Protein AF-A0A920DRN4-F1 (afdb_monomer)

Solvent-accessible surface area (backbone atoms only — not comparable to full-atom values): 4165 Å² total; per-residue (Å²): 141,89,81,86,88,77,92,50,95,89,54,97,79,59,94,87,64,88,82,80,93,65,90,48,72,66,46,45,49,54,48,14,58,78,67,76,51,54,49,65,53,68,69,65,71,59,58,87,86,59,86,85,79,86,81,77,133

Structure (mmCIF, N/CA/C/O backbone):
data_AF-A0A920DRN4-F1
#
_entry.id   AF-A0A920DRN4-F1
#
loop_
_atom_site.group_PDB
_atom_site.id
_atom_site.type_symbol
_atom_site.label_atom_id
_atom_site.label_alt_id
_atom_site.label_comp_id
_atom_site.label_asym_id
_atom_site.label_entity_id
_atom_site.label_seq_id
_atom_site.pdbx_PDB_ins_code
_atom_site.Cartn_x
_atom_site.Cartn_y
_atom_site.Cartn_z
_atom_site.occupancy
_atom_site.B_iso_or_equiv
_atom_site.auth_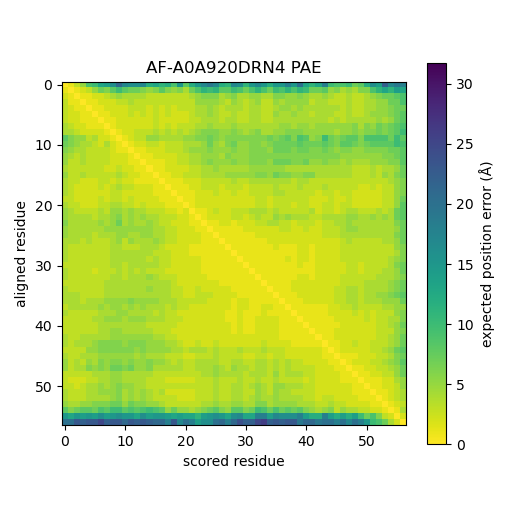seq_id
_atom_site.auth_comp_id
_atom_site.auth_asym_id
_atom_site.auth_atom_id
_atom_site.pdbx_PDB_model_num
ATOM 1 N N . MET A 1 1 ? -4.737 12.975 -9.331 1.00 79.31 1 MET A N 1
ATOM 2 C CA . MET A 1 1 ? -3.470 12.221 -9.393 1.00 79.31 1 MET A CA 1
ATOM 3 C C . MET A 1 1 ? -3.870 10.769 -9.341 1.00 79.31 1 MET A C 1
ATOM 5 O O . MET A 1 1 ? -4.582 10.390 -8.419 1.00 79.31 1 MET A O 1
ATOM 9 N N . ASP A 1 2 ? -3.529 10.021 -10.383 1.00 90.75 2 ASP A N 1
ATOM 10 C CA . ASP A 1 2 ? -4.244 8.786 -10.732 1.00 90.75 2 ASP A CA 1
ATOM 11 C C . ASP A 1 2 ? -3.294 7.649 -11.123 1.00 90.75 2 ASP A C 1
ATOM 13 O O . ASP A 1 2 ? -3.740 6.540 -11.388 1.00 90.75 2 ASP A O 1
ATOM 17 N N . MET A 1 3 ? -1.987 7.923 -11.164 1.00 92.44 3 MET A N 1
ATOM 18 C CA . MET A 1 3 ? -0.963 6.994 -11.627 1.00 92.44 3 MET A CA 1
ATOM 19 C C . MET A 1 3 ? 0.263 7.069 -10.718 1.00 92.44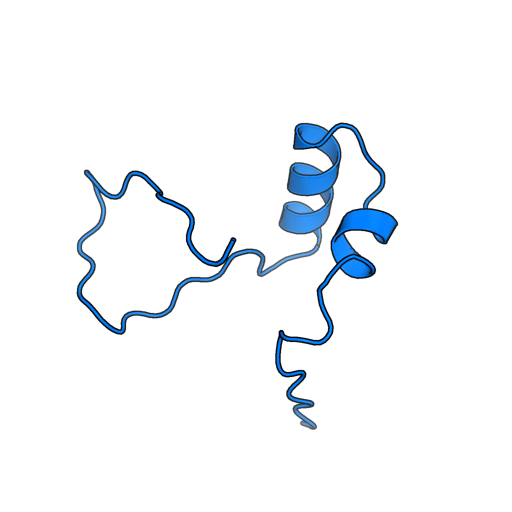 3 MET A C 1
ATOM 21 O O . MET A 1 3 ? 0.632 8.151 -10.254 1.00 92.44 3 MET A O 1
ATOM 25 N N . CYS A 1 4 ? 0.899 5.921 -10.498 1.00 91.75 4 CYS A N 1
ATOM 26 C CA . CYS A 1 4 ? 2.227 5.794 -9.909 1.00 91.75 4 CYS A CA 1
ATOM 27 C C . CYS A 1 4 ? 3.112 4.958 -10.843 1.00 91.75 4 CYS A C 1
ATOM 29 O O . CYS A 1 4 ? 2.609 4.219 -11.688 1.00 91.75 4 CYS A O 1
ATOM 31 N N . MET A 1 5 ? 4.428 5.097 -10.704 1.00 93.69 5 MET A N 1
ATOM 32 C CA . MET A 1 5 ? 5.406 4.303 -11.445 1.00 93.69 5 MET A CA 1
ATOM 33 C C . MET A 1 5 ? 6.143 3.394 -10.469 1.00 93.69 5 MET A C 1
ATOM 35 O O . MET A 1 5 ? 6.469 3.810 -9.355 1.00 93.69 5 MET A O 1
ATOM 39 N N . VAL A 1 6 ? 6.396 2.161 -10.892 1.00 92.50 6 VAL A N 1
ATOM 40 C CA . VAL A 1 6 ? 7.149 1.160 -10.137 1.00 92.50 6 VAL A CA 1
ATOM 41 C C . VAL A 1 6 ? 8.180 0.556 -11.080 1.00 92.50 6 VAL A C 1
ATOM 43 O O . VAL A 1 6 ? 7.896 0.354 -12.259 1.00 92.50 6 VAL A O 1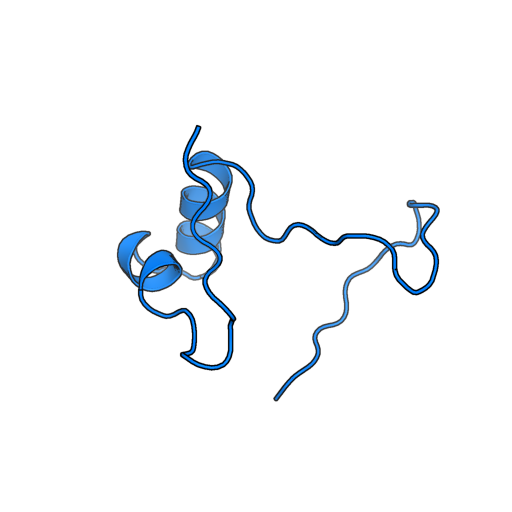
ATOM 46 N N . ASP A 1 7 ? 9.378 0.298 -10.568 1.00 94.69 7 ASP A N 1
ATOM 47 C CA . ASP A 1 7 ? 10.421 -0.391 -11.320 1.00 94.69 7 ASP A CA 1
ATOM 48 C C . ASP A 1 7 ? 10.097 -1.890 -11.425 1.00 94.69 7 ASP A C 1
ATOM 50 O O . ASP A 1 7 ? 9.934 -2.572 -10.411 1.00 94.69 7 ASP A O 1
ATOM 54 N N . ILE A 1 8 ? 9.996 -2.382 -12.661 1.00 94.56 8 ILE A N 1
ATOM 55 C CA . ILE A 1 8 ? 9.709 -3.782 -13.000 1.00 94.56 8 ILE A CA 1
ATOM 56 C C . ILE A 1 8 ? 10.854 -4.438 -13.784 1.00 94.56 8 ILE A C 1
ATOM 58 O O . ILE A 1 8 ? 10.647 -5.477 -14.399 1.00 94.56 8 ILE A O 1
ATOM 62 N N . SER A 1 9 ? 12.067 -3.872 -13.765 1.00 95.44 9 SER A N 1
ATOM 63 C CA . SER A 1 9 ? 13.214 -4.320 -14.583 1.00 95.44 9 SER A CA 1
ATOM 64 C C . SER A 1 9 ? 13.569 -5.813 -14.461 1.00 95.44 9 SER A C 1
ATOM 66 O O . SER A 1 9 ? 14.284 -6.352 -15.302 1.00 95.44 9 SER A O 1
ATOM 68 N N . HIS A 1 10 ? 1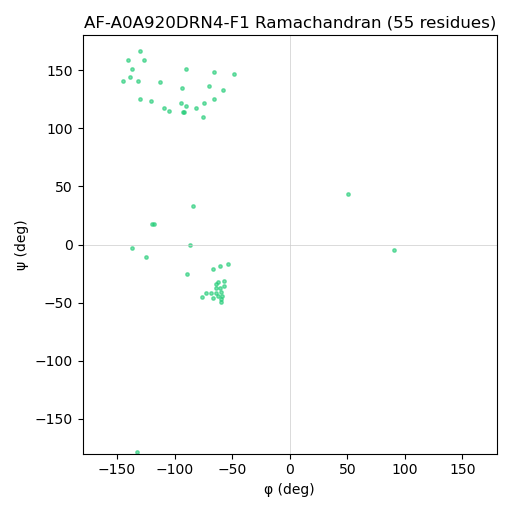3.084 -6.492 -13.420 1.00 94.56 10 HIS A N 1
ATOM 69 C CA . HIS A 1 10 ? 13.326 -7.912 -13.147 1.00 94.56 10 HIS A CA 1
ATOM 70 C C . HIS A 1 10 ? 12.043 -8.759 -13.117 1.00 94.56 10 HIS A C 1
ATOM 72 O O . HIS A 1 10 ? 12.045 -9.856 -12.559 1.00 94.56 10 HIS A O 1
ATOM 78 N N . ILE A 1 11 ? 10.942 -8.247 -13.670 1.00 94.44 11 ILE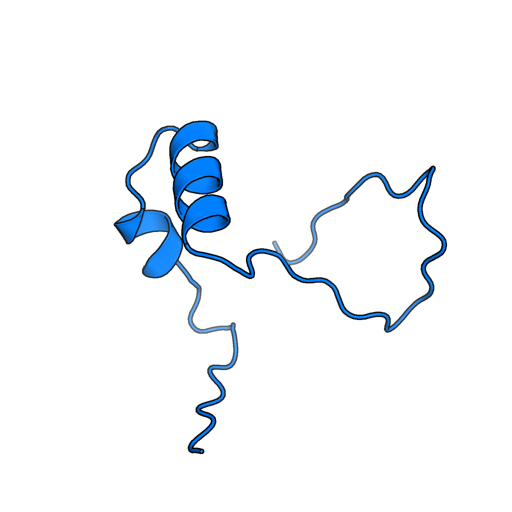 A N 1
ATOM 79 C CA . ILE A 1 11 ? 9.629 -8.895 -13.679 1.00 94.44 11 ILE A CA 1
ATOM 80 C C . ILE A 1 11 ? 9.092 -8.872 -15.112 1.00 94.44 11 ILE A C 1
ATOM 82 O O . ILE A 1 11 ? 8.976 -7.811 -15.721 1.00 94.44 11 ILE A O 1
ATOM 86 N N . GLU A 1 12 ? 8.733 -10.038 -15.649 1.00 94.19 12 GLU A N 1
ATOM 87 C CA . GLU A 1 12 ? 7.972 -10.112 -16.898 1.00 94.19 12 GLU A CA 1
ATOM 88 C C . GLU A 1 12 ? 6.513 -9.743 -16.613 1.00 94.19 12 GLU A C 1
ATOM 90 O O . GLU A 1 12 ? 5.793 -10.491 -15.953 1.00 94.19 12 GLU A O 1
ATOM 95 N N . ALA A 1 13 ? 6.089 -8.576 -17.091 1.00 94.19 13 ALA A N 1
ATOM 96 C CA . ALA A 1 13 ? 4.723 -8.082 -16.972 1.00 94.19 13 ALA A CA 1
ATOM 97 C C . ALA A 1 13 ? 4.273 -7.467 -18.301 1.00 94.19 13 ALA A C 1
ATOM 99 O O . ALA A 1 13 ? 5.084 -6.947 -19.073 1.00 94.19 13 ALA A O 1
ATOM 100 N N . LYS A 1 14 ? 2.971 -7.510 -18.564 1.00 95.31 14 LYS A N 1
ATOM 101 C CA . LYS A 1 14 ? 2.324 -6.914 -19.738 1.00 95.31 14 LYS A CA 1
ATOM 102 C C . LYS A 1 14 ? 1.133 -6.060 -19.319 1.00 95.31 14 LYS A C 1
ATOM 104 O O . LYS A 1 14 ? 0.647 -6.115 -18.189 1.00 95.31 14 LYS A O 1
ATOM 109 N N . GLU A 1 15 ? 0.648 -5.258 -20.256 1.00 94.88 15 GLU A N 1
ATOM 110 C CA . GLU A 1 15 ? -0.551 -4.456 -20.037 1.00 94.88 15 GLU A CA 1
ATOM 111 C C . GLU A 1 15 ? -1.750 -5.341 -19.666 1.00 94.88 15 GLU A C 1
ATOM 113 O O . GLU A 1 15 ? -2.027 -6.351 -20.317 1.00 94.88 15 GLU A O 1
ATOM 118 N N . GLY A 1 16 ? -2.465 -4.935 -18.616 1.00 94.88 16 GLY A N 1
ATOM 119 C CA . GLY A 1 16 ? -3.630 -5.651 -18.095 1.00 94.88 16 GLY A CA 1
ATOM 120 C C . GLY A 1 16 ? -3.326 -6.693 -17.017 1.00 94.88 16 GLY A C 1
ATOM 121 O O . GLY A 1 16 ? -4.276 -7.240 -16.459 1.00 94.88 16 GLY A O 1
ATOM 122 N N . ASP A 1 17 ? -2.055 -6.948 -16.694 1.00 95.69 17 ASP A N 1
ATOM 123 C CA . ASP A 1 17 ? -1.706 -7.836 -15.584 1.00 95.69 17 ASP A CA 1
ATOM 124 C C . ASP A 1 17 ? -2.142 -7.255 -14.228 1.00 95.69 17 ASP A C 1
ATOM 126 O O . ASP A 1 17 ? -2.187 -6.038 -14.013 1.00 95.69 17 ASP A O 1
ATOM 130 N N . GLU A 1 18 ? -2.483 -8.148 -13.298 1.00 94.19 18 GLU A N 1
ATOM 131 C CA . GLU A 1 18 ? -2.928 -7.771 -11.960 1.00 94.19 18 GLU A CA 1
ATOM 132 C C . GLU A 1 18 ? -1.771 -7.203 -11.128 1.00 94.19 18 GLU A C 1
ATOM 134 O O . GLU A 1 18 ? -0.675 -7.761 -11.071 1.00 94.19 18 GLU A O 1
ATOM 139 N N . VAL A 1 19 ? -2.046 -6.108 -10.417 1.00 93.88 19 VAL A N 1
ATOM 140 C CA . VAL A 1 19 ? -1.111 -5.496 -9.472 1.00 93.88 19 VAL A CA 1
ATOM 141 C C . VAL A 1 19 ? -1.740 -5.482 -8.087 1.00 93.88 19 VAL A C 1
ATOM 143 O O . VAL A 1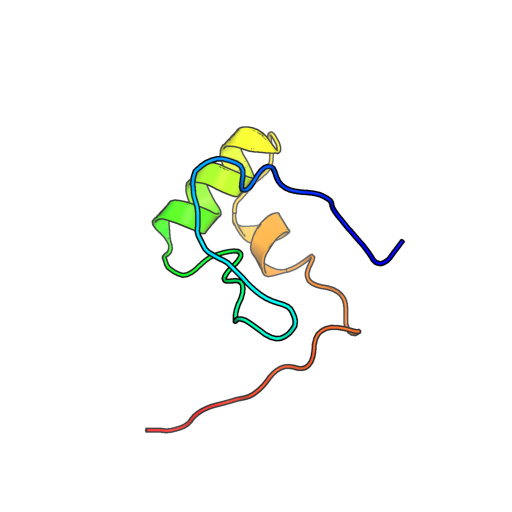 19 ? -2.802 -4.897 -7.874 1.00 93.88 19 VAL A O 1
ATOM 146 N N . ILE A 1 20 ?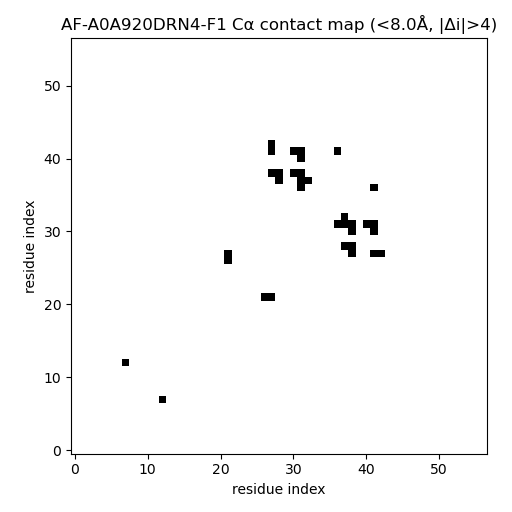 -1.048 -6.087 -7.122 1.00 93.56 20 ILE A N 1
ATOM 147 C CA . ILE A 1 20 ? -1.498 -6.158 -5.731 1.00 93.56 20 ILE A CA 1
ATOM 148 C C . ILE A 1 20 ? -0.684 -5.179 -4.879 1.00 93.56 20 ILE A C 1
ATOM 150 O O . ILE A 1 20 ? 0.514 -5.365 -4.681 1.00 93.56 20 ILE A O 1
ATOM 154 N N . ILE A 1 21 ? -1.341 -4.154 -4.326 1.00 92.25 21 ILE A N 1
ATOM 155 C CA . ILE A 1 21 ? -0.684 -3.152 -3.463 1.00 92.25 21 ILE A CA 1
ATOM 156 C C . ILE A 1 21 ? -0.416 -3.715 -2.058 1.00 92.25 21 ILE A C 1
ATOM 158 O O . ILE A 1 21 ? 0.678 -3.574 -1.513 1.00 92.25 21 ILE A O 1
ATOM 162 N N . TRP A 1 22 ? -1.394 -4.401 -1.466 1.00 92.88 22 TRP A N 1
ATOM 163 C CA . TRP A 1 22 ? -1.223 -5.159 -0.229 1.00 92.88 22 TRP A CA 1
ATOM 164 C C . TRP A 1 22 ? -2.087 -6.417 -0.259 1.00 92.88 22 TRP A C 1
ATOM 166 O O . TRP A 1 22 ? -3.224 -6.380 -0.716 1.00 92.88 22 TRP A O 1
ATOM 176 N N . ASN A 1 23 ? -1.546 -7.525 0.252 1.00 93.19 23 ASN A N 1
ATOM 177 C CA . ASN A 1 23 ? -2.253 -8.810 0.319 1.00 93.19 23 ASN A CA 1
ATOM 178 C C . ASN A 1 23 ? -2.314 -9.386 1.741 1.00 93.19 23 ASN A C 1
ATOM 180 O O . ASN A 1 23 ? -2.984 -10.375 2.003 1.00 93.19 23 ASN A O 1
ATOM 184 N N . THR A 1 24 ? -1.561 -8.806 2.678 1.00 94.88 24 THR A N 1
ATOM 185 C CA . THR A 1 24 ? -1.439 -9.328 4.041 1.00 94.88 24 THR A CA 1
ATOM 186 C C . THR A 1 24 ? -1.415 -8.193 5.051 1.00 94.88 24 THR A C 1
ATOM 188 O O . THR A 1 24 ? -1.027 -7.065 4.734 1.00 94.88 24 THR A O 1
ATOM 191 N N . GLN A 1 25 ? -1.750 -8.506 6.304 1.00 94.00 25 GLN A N 1
ATOM 192 C CA . GLN A 1 25 ? -1.635 -7.554 7.410 1.00 94.00 25 GLN A CA 1
ATOM 193 C C . GLN A 1 25 ? -0.202 -7.021 7.563 1.00 94.00 25 GLN A C 1
ATOM 195 O O . GLN A 1 25 ? -0.011 -5.838 7.833 1.00 94.00 25 GLN A O 1
ATOM 200 N N . LYS A 1 26 ? 0.814 -7.858 7.307 1.00 95.75 26 LYS A N 1
ATOM 201 C CA . LYS A 1 26 ? 2.224 -7.445 7.348 1.00 95.75 26 LYS A CA 1
ATOM 202 C C . LYS A 1 26 ? 2.532 -6.338 6.335 1.00 95.75 26 LYS A C 1
ATOM 204 O O . LYS A 1 26 ? 3.291 -5.430 6.653 1.00 95.75 26 LYS A O 1
ATOM 209 N N . HIS A 1 27 ? 1.930 -6.369 5.143 1.00 95.81 27 HIS A N 1
ATOM 210 C CA . HIS A 1 27 ? 2.133 -5.310 4.146 1.00 95.81 27 HIS A CA 1
ATOM 211 C C . HIS A 1 27 ? 1.592 -3.971 4.646 1.00 95.81 27 HIS A C 1
ATOM 213 O O . HIS A 1 27 ? 2.268 -2.959 4.501 1.00 95.81 27 HIS A O 1
ATOM 219 N N . ILE A 1 28 ? 0.420 -3.970 5.285 1.00 95.69 28 ILE A N 1
ATOM 220 C CA . ILE A 1 28 ? -0.184 -2.752 5.840 1.00 95.69 28 ILE A CA 1
ATOM 221 C C . ILE A 1 28 ? 0.712 -2.158 6.932 1.00 95.69 28 ILE A C 1
ATOM 223 O O . ILE A 1 28 ? 0.958 -0.955 6.924 1.00 95.69 28 ILE A O 1
ATOM 227 N N . LEU A 1 29 ? 1.239 -2.995 7.833 1.00 96.75 29 LEU A N 1
ATOM 228 C CA . LEU A 1 29 ? 2.171 -2.551 8.875 1.00 96.75 29 LEU A CA 1
ATOM 229 C C . LEU A 1 29 ? 3.437 -1.926 8.270 1.00 96.75 29 LEU A C 1
ATOM 231 O O . LEU A 1 29 ? 3.811 -0.821 8.650 1.00 96.75 29 LEU A O 1
ATOM 235 N N . ASN A 1 30 ? 4.038 -2.585 7.275 1.00 96.75 30 ASN A N 1
ATOM 236 C CA . ASN A 1 30 ? 5.231 -2.077 6.592 1.00 96.75 30 ASN A CA 1
ATOM 237 C C . ASN A 1 30 ? 4.960 -0.762 5.838 1.00 96.75 30 ASN A C 1
ATOM 239 O O . ASN A 1 30 ? 5.828 0.104 5.768 1.00 96.75 30 ASN A O 1
ATOM 243 N N . ILE A 1 31 ? 3.777 -0.616 5.230 1.00 95.56 31 ILE A N 1
ATOM 244 C CA . ILE A 1 31 ? 3.378 0.622 4.545 1.00 95.56 31 ILE A CA 1
ATOM 245 C C . ILE A 1 31 ? 3.224 1.749 5.566 1.00 95.56 31 ILE A C 1
ATOM 247 O O . ILE A 1 31 ? 3.750 2.834 5.342 1.00 95.56 31 ILE A O 1
ATOM 251 N N . ALA A 1 32 ? 2.553 1.492 6.690 1.00 96.94 32 ALA A N 1
ATOM 252 C CA . ALA A 1 32 ? 2.378 2.474 7.755 1.00 96.94 32 ALA A CA 1
ATOM 253 C C . ALA A 1 32 ? 3.730 2.956 8.308 1.00 96.94 32 ALA A C 1
ATOM 255 O O . ALA A 1 32 ? 3.949 4.160 8.416 1.00 96.94 32 ALA A O 1
ATOM 256 N N . GLU A 1 33 ? 4.666 2.031 8.543 1.00 97.56 33 GLU A N 1
ATOM 257 C CA . GLU A 1 33 ? 6.035 2.346 8.965 1.00 97.56 33 GLU A CA 1
ATOM 258 C C . GLU A 1 33 ? 6.767 3.219 7.933 1.00 97.56 33 GLU A C 1
ATOM 260 O O . GLU A 1 33 ? 7.285 4.277 8.279 1.00 97.56 33 GLU A O 1
ATOM 265 N N . LYS A 1 34 ? 6.748 2.844 6.645 1.00 96.69 34 LYS A N 1
ATOM 266 C CA . LYS A 1 34 ? 7.378 3.634 5.569 1.00 96.69 34 LYS A CA 1
ATOM 267 C C . LYS A 1 34 ? 6.772 5.028 5.402 1.00 96.69 34 LYS A C 1
ATOM 269 O O . LYS A 1 34 ? 7.473 5.952 5.000 1.00 96.69 34 LYS A O 1
ATOM 274 N N . LEU A 1 35 ? 5.477 5.166 5.672 1.00 95.75 35 LEU A N 1
ATOM 275 C CA . LEU A 1 35 ? 4.751 6.432 5.610 1.00 95.75 35 LEU A CA 1
ATOM 276 C C . LEU A 1 35 ? 4.826 7.229 6.923 1.00 95.75 35 LEU A C 1
ATOM 278 O O . LEU A 1 35 ? 4.276 8.325 6.979 1.00 95.75 35 LEU A O 1
ATOM 282 N N . ASN A 1 36 ? 5.501 6.710 7.959 1.00 97.25 36 ASN A N 1
ATOM 283 C CA . ASN A 1 36 ? 5.535 7.279 9.311 1.00 97.25 36 ASN A CA 1
ATOM 284 C C . ASN A 1 36 ? 4.133 7.591 9.866 1.00 97.25 36 ASN A C 1
ATOM 286 O O . ASN A 1 36 ? 3.900 8.647 10.454 1.00 97.25 36 ASN A O 1
ATOM 290 N N . THR A 1 37 ? 3.193 6.668 9.669 1.00 97.19 37 THR A N 1
ATOM 291 C CA . THR A 1 37 ? 1.820 6.769 10.171 1.00 97.19 37 THR A CA 1
ATOM 292 C C . THR A 1 37 ? 1.375 5.466 10.847 1.00 97.19 37 THR A C 1
ATOM 294 O O . THR A 1 37 ? 2.136 4.507 10.977 1.00 97.19 37 THR A O 1
ATOM 297 N N . ILE A 1 38 ? 0.130 5.425 11.313 1.00 96.94 38 ILE A N 1
ATOM 298 C CA . ILE A 1 38 ? -0.507 4.260 11.909 1.00 96.94 38 ILE A CA 1
ATOM 299 C C . ILE A 1 38 ? -1.237 3.409 10.851 1.00 96.94 38 ILE A C 1
ATOM 301 O O . ILE A 1 38 ? -1.776 3.936 9.874 1.00 96.94 38 ILE A O 1
ATOM 305 N N . PRO A 1 39 ? -1.363 2.086 11.060 1.00 96.19 39 PRO A N 1
ATOM 306 C CA . PRO A 1 39 ? -2.043 1.182 10.122 1.00 96.19 39 PRO A CA 1
ATOM 307 C C . PRO A 1 39 ? -3.495 1.562 9.803 1.00 96.19 39 PRO A C 1
ATOM 309 O O . PRO A 1 39 ? -3.975 1.328 8.694 1.00 96.19 39 PRO A O 1
ATOM 312 N N . TYR A 1 40 ? -4.196 2.167 10.766 1.00 95.75 40 TYR A N 1
ATOM 313 C CA . TYR A 1 40 ? -5.576 2.614 10.588 1.00 95.75 40 TYR A CA 1
ATOM 314 C C . TYR A 1 40 ? -5.710 3.711 9.533 1.00 95.75 40 TYR A C 1
ATOM 316 O O . TYR A 1 40 ? -6.700 3.714 8.805 1.00 95.75 40 TYR A O 1
ATOM 324 N N . GLU A 1 41 ? -4.729 4.604 9.395 1.00 96.19 41 GLU A N 1
ATOM 325 C CA . GLU A 1 41 ? -4.761 5.616 8.338 1.00 96.19 41 GLU A CA 1
ATOM 326 C C . GLU A 1 41 ? -4.601 4.972 6.964 1.00 96.19 41 GLU A C 1
ATOM 328 O O . GLU A 1 41 ? -5.360 5.289 6.057 1.00 96.19 41 GLU A O 1
ATOM 333 N N . VAL A 1 42 ? -3.708 3.991 6.815 1.00 94.19 42 VAL A N 1
ATOM 334 C CA . VAL A 1 42 ? -3.539 3.257 5.547 1.00 94.19 42 VAL A CA 1
ATOM 335 C C . VAL A 1 42 ? -4.838 2.554 5.131 1.00 94.19 42 VAL A C 1
ATOM 337 O O . VAL A 1 42 ? -5.216 2.582 3.962 1.00 94.19 42 VAL A O 1
ATOM 340 N N . LEU A 1 43 ? -5.551 1.955 6.089 1.00 93.19 43 LEU A N 1
ATOM 341 C CA . LEU A 1 43 ? -6.807 1.240 5.841 1.00 93.19 43 LEU A CA 1
ATOM 342 C C . LEU A 1 43 ? -7.991 2.163 5.540 1.00 93.19 43 LEU A C 1
ATOM 344 O O . LEU A 1 43 ? -8.827 1.852 4.689 1.00 93.19 43 LEU A O 1
ATOM 348 N N . THR A 1 44 ? -8.105 3.270 6.270 1.00 93.56 44 THR A N 1
ATOM 349 C CA . THR A 1 44 ? -9.277 4.153 6.190 1.00 93.56 44 THR A CA 1
ATOM 350 C C . THR A 1 44 ? -9.132 5.240 5.136 1.00 93.56 44 THR A C 1
ATOM 352 O O . THR A 1 44 ? -10.136 5.661 4.562 1.00 93.56 44 THR A O 1
ATOM 355 N N . ASN A 1 45 ? -7.904 5.631 4.791 1.00 92.75 45 ASN A N 1
ATOM 356 C CA . ASN A 1 45 ? -7.615 6.672 3.807 1.00 92.75 45 ASN A CA 1
ATOM 357 C C . ASN A 1 45 ? -7.619 6.139 2.357 1.00 92.75 45 ASN A C 1
ATOM 359 O O . ASN A 1 45 ? -6.879 6.600 1.489 1.00 92.75 45 ASN A O 1
ATOM 363 N N . VAL A 1 46 ? -8.472 5.147 2.079 1.00 92.19 46 VAL A N 1
ATOM 364 C CA . VAL A 1 46 ? -8.727 4.637 0.728 1.00 92.19 46 VAL A CA 1
ATOM 365 C C . VAL A 1 46 ? -9.904 5.397 0.126 1.00 92.19 46 VAL A C 1
ATOM 367 O O . VAL A 1 46 ? -11.048 5.269 0.580 1.00 92.19 46 VAL A O 1
ATOM 370 N N . SER A 1 47 ? -9.614 6.166 -0.929 1.00 92.94 47 SER A N 1
ATOM 371 C CA . SER A 1 47 ? -10.584 7.008 -1.636 1.00 92.94 47 SER A CA 1
ATOM 372 C C . SER A 1 47 ? -11.875 6.264 -1.991 1.00 92.94 47 SER A C 1
ATOM 374 O O . SER A 1 47 ? -11.874 5.086 -2.354 1.00 92.94 47 SER A O 1
ATOM 376 N N . GLN A 1 48 ? -12.993 6.991 -1.983 1.00 93.00 48 GLN A N 1
ATOM 377 C CA . GLN A 1 48 ? -14.283 6.492 -2.466 1.00 93.00 48 GLN A CA 1
ATOM 378 C C . GLN A 1 48 ? -14.256 6.083 -3.950 1.00 93.00 48 GLN A C 1
ATOM 380 O O . GLN A 1 48 ? -15.106 5.309 -4.377 1.00 93.00 48 GLN A O 1
ATOM 385 N N . ARG A 1 49 ? -13.264 6.547 -4.727 1.00 94.31 49 ARG A N 1
ATOM 386 C CA . ARG A 1 49 ? -13.052 6.141 -6.127 1.00 94.31 49 ARG A CA 1
ATOM 387 C C . ARG A 1 49 ? -12.650 4.671 -6.285 1.00 94.31 49 ARG A C 1
ATOM 389 O O . ARG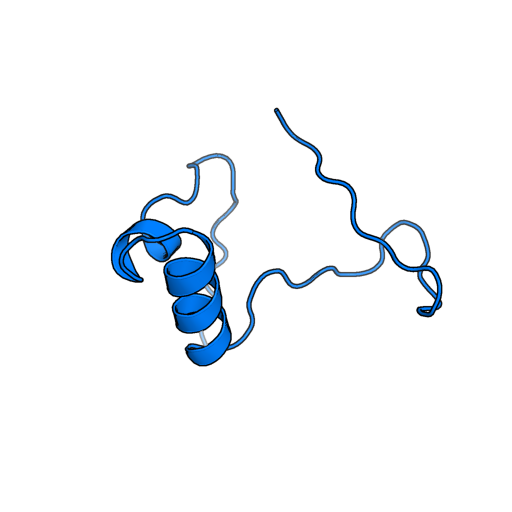 A 1 49 ? -12.818 4.119 -7.367 1.00 94.31 49 ARG A O 1
ATOM 396 N N . VAL A 1 50 ? -12.129 4.035 -5.233 1.00 93.56 50 VAL A N 1
ATOM 397 C CA . VAL A 1 50 ? -11.789 2.608 -5.246 1.00 93.56 50 VAL A CA 1
ATOM 398 C C . VAL A 1 50 ? -13.057 1.789 -5.003 1.00 93.56 50 VAL A C 1
ATOM 400 O O . VAL A 1 50 ? -13.688 1.883 -3.944 1.00 93.56 50 VAL A O 1
ATOM 403 N N . LYS A 1 51 ? -13.438 0.974 -5.992 1.00 94.62 51 LYS A N 1
ATOM 404 C CA . LYS A 1 51 ? -14.611 0.096 -5.912 1.00 94.62 51 LYS A CA 1
ATOM 405 C C . LYS A 1 51 ? -14.391 -0.980 -4.846 1.00 94.62 51 LYS A C 1
ATOM 407 O O . LYS A 1 51 ? -13.436 -1.744 -4.918 1.00 94.62 51 LYS A O 1
ATOM 412 N N . ARG A 1 52 ? -15.315 -1.072 -3.888 1.00 93.75 52 ARG A N 1
ATOM 413 C CA . ARG A 1 52 ? -15.342 -2.135 -2.873 1.00 93.75 52 ARG A CA 1
ATOM 414 C C . ARG A 1 52 ? -16.179 -3.298 -3.400 1.00 93.75 52 ARG A C 1
ATOM 416 O O . ARG A 1 52 ? -17.357 -3.118 -3.704 1.00 93.75 52 ARG A O 1
ATOM 423 N N . VAL A 1 53 ? -15.561 -4.466 -3.542 1.00 94.00 53 VAL A N 1
ATOM 424 C CA . VAL A 1 53 ? -16.229 -5.709 -3.947 1.00 94.00 53 VAL A CA 1
ATOM 425 C C . VAL A 1 53 ? -16.277 -6.620 -2.729 1.00 94.00 53 VAL A C 1
ATOM 427 O O . VAL A 1 53 ? -15.238 -6.984 -2.190 1.00 94.00 53 VAL A O 1
ATOM 430 N N . PHE A 1 54 ? -17.484 -6.949 -2.273 1.00 93.50 54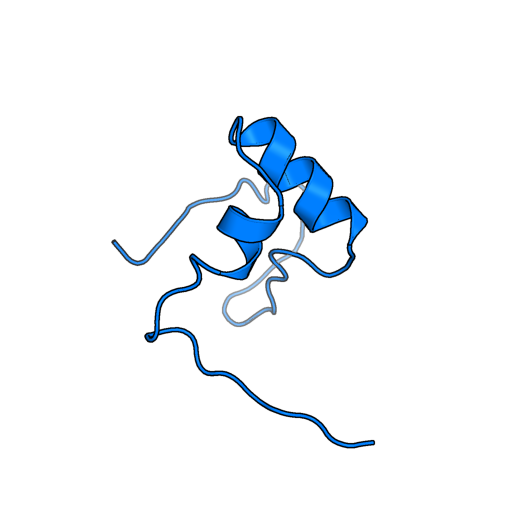 PHE A N 1
ATOM 431 C CA . PHE A 1 54 ? -17.687 -7.855 -1.147 1.00 93.50 54 PHE A CA 1
ATOM 432 C C . PHE A 1 54 ? -17.871 -9.267 -1.682 1.00 93.50 54 PHE A C 1
ATOM 434 O O . PHE A 1 54 ? -18.856 -9.550 -2.363 1.00 93.50 54 PHE A O 1
ATOM 441 N N . VAL A 1 55 ? -16.917 -10.136 -1.375 1.00 91.62 55 VAL A N 1
ATOM 442 C CA . VAL A 1 55 ? -17.002 -11.561 -1.682 1.00 91.62 55 VAL A CA 1
ATOM 443 C C . VAL A 1 55 ? -17.551 -12.246 -0.435 1.00 91.62 55 VAL A C 1
ATOM 445 O O . VAL A 1 55 ? -16.998 -12.085 0.651 1.00 91.62 55 VAL A O 1
ATOM 448 N N . LYS A 1 56 ? -18.683 -12.936 -0.572 1.00 84.00 56 LYS A N 1
ATOM 449 C CA . LYS A 1 56 ? -19.145 -13.904 0.426 1.00 84.00 56 LYS A CA 1
ATOM 450 C C . LYS A 1 56 ? -18.630 -15.268 -0.016 1.00 84.00 56 LYS A C 1
ATOM 452 O O . LYS A 1 56 ? -18.708 -15.557 -1.209 1.00 84.00 56 LYS A O 1
ATOM 457 N N . GLU A 1 57 ? -18.087 -16.035 0.921 1.00 59.50 57 GLU A N 1
ATOM 458 C CA . GLU A 1 57 ? -17.894 -17.477 0.724 1.00 59.50 57 GLU A CA 1
ATOM 459 C C . GLU A 1 57 ? -19.236 -18.175 0.472 1.00 59.50 57 GLU A C 1
ATOM 461 O O . GLU A 1 57 ? -20.259 -17.726 1.052 1.00 59.50 57 GLU A O 1
#

Radius of gyration: 13.93 Å; Cα contacts (8 Å, |Δi|>4): 17; chains: 1; bounding box: 32×30×32 Å

Nearest PDB structures (foldseek):
  6i9r-assembly1_a  TM=3.652E-01  e=6.062E+00  Homo sapiens

Sequence (57 aa):
MDMCMVDISHIEAKEGDEVIIWNTQKHILNIAEKLNTIPYEVLTNVSQRVKRVFVKE

Foldseek 3Di:
DPDDDDDQVPPDDDPPDDDDCDDDPVSLVVVCVVVVHDSVCVVVVDDPVDDDDDDDD

pLDDT: mean 93.43, std 5.36, range [59.5, 97.56]

Mean predicted aligned error: 4.0 Å

Secondary structure (DSSP, 8-state):
--------TTS---TT----S--SHHHHHHHHHHTTS-HHHHHH---TTSPP-----